Protein AF-A0ABD1PT90-F1 (afdb_monomer_lite)

Structure (mmCIF, N/CA/C/O backbone):
data_AF-A0ABD1PT90-F1
#
_entry.id   AF-A0ABD1PT90-F1
#
loop_
_atom_site.group_PDB
_atom_site.id
_atom_site.type_symbol
_atom_site.label_atom_id
_atom_site.label_alt_id
_atom_site.label_comp_id
_atom_site.label_asym_id
_atom_site.label_entity_id
_atom_site.label_seq_id
_atom_site.pdbx_PDB_ins_code
_atom_site.Cartn_x
_atom_site.Cartn_y
_atom_site.Cartn_z
_atom_site.occupancy
_atom_site.B_iso_or_equiv
_atom_site.auth_seq_id
_atom_site.auth_comp_id
_atom_site.auth_asym_id
_atom_site.auth_atom_id
_atom_site.pdbx_PDB_model_num
ATOM 1 N N . MET A 1 1 ? -38.273 -0.611 71.652 1.00 56.22 1 MET A N 1
ATOM 2 C CA . MET A 1 1 ? -38.133 0.378 70.561 1.00 56.22 1 MET A CA 1
ATOM 3 C C . MET A 1 1 ? -36.716 0.360 69.968 1.00 56.22 1 MET A C 1
ATOM 5 O O . MET A 1 1 ? -36.608 0.219 68.762 1.00 56.22 1 MET A O 1
ATOM 9 N N . LEU A 1 2 ? -35.660 0.311 70.793 1.00 59.59 2 LEU A N 1
ATOM 10 C CA . LEU A 1 2 ? -34.234 0.279 70.387 1.00 59.59 2 LEU A CA 1
ATOM 11 C C . LEU A 1 2 ? -33.795 -0.846 69.412 1.00 59.59 2 LEU A C 1
ATOM 13 O O . LEU A 1 2 ? -32.920 -0.640 68.580 1.00 59.59 2 LEU A O 1
ATOM 17 N N . VAL A 1 3 ? -34.403 -2.038 69.467 1.00 62.28 3 VAL A N 1
ATOM 18 C CA . VAL A 1 3 ? -33.983 -3.196 68.639 1.00 62.28 3 VAL A CA 1
ATOM 19 C C . VAL A 1 3 ? -34.296 -3.006 67.143 1.00 62.28 3 VAL A C 1
ATOM 21 O O . VAL A 1 3 ? -33.593 -3.540 66.284 1.00 62.28 3 VAL A O 1
ATOM 24 N N . MET A 1 4 ? -35.338 -2.234 66.810 1.00 64.25 4 MET A N 1
ATOM 25 C CA . MET A 1 4 ? -35.692 -1.942 65.414 1.00 64.25 4 MET A CA 1
ATOM 26 C C . MET A 1 4 ? -34.722 -0.940 64.777 1.00 64.25 4 MET A C 1
ATOM 28 O O . MET A 1 4 ? -34.322 -1.135 63.631 1.00 64.25 4 MET A O 1
ATOM 32 N N . GLU A 1 5 ? -34.290 0.077 65.523 1.00 64.75 5 GLU A N 1
ATOM 33 C CA . GLU A 1 5 ? -33.329 1.088 65.055 1.00 64.75 5 GLU A CA 1
ATOM 34 C C . GLU A 1 5 ? -31.958 0.468 64.757 1.00 64.75 5 GLU A C 1
ATOM 36 O O . GLU A 1 5 ? -31.362 0.720 63.711 1.00 64.75 5 GLU A O 1
ATOM 41 N N . GLU A 1 6 ? -31.498 -0.443 65.614 1.00 73.00 6 GLU A N 1
ATOM 42 C CA . GLU A 1 6 ? -30.211 -1.125 65.449 1.00 73.00 6 GLU A CA 1
ATOM 43 C C . GLU A 1 6 ? -30.191 -2.086 64.240 1.00 73.00 6 GLU A C 1
ATOM 45 O O . GLU A 1 6 ? -29.151 -2.340 63.625 1.00 73.00 6 GLU A O 1
ATOM 50 N N . LYS A 1 7 ? -31.351 -2.642 63.865 1.00 78.69 7 LYS A N 1
ATOM 51 C CA . LYS A 1 7 ? -31.489 -3.447 62.643 1.00 78.69 7 LYS A CA 1
ATOM 52 C C . LYS A 1 7 ? -31.440 -2.571 61.387 1.00 78.69 7 LYS A C 1
ATOM 54 O O . LYS A 1 7 ? -30.762 -2.937 60.431 1.00 78.69 7 LYS A O 1
ATOM 59 N N . VAL A 1 8 ? -32.116 -1.421 61.403 1.00 78.69 8 VAL A N 1
ATOM 60 C CA . VAL A 1 8 ? -32.123 -0.467 60.281 1.00 78.69 8 VAL A CA 1
ATOM 61 C C . VAL A 1 8 ? -30.721 0.086 60.016 1.00 78.69 8 VAL A C 1
ATOM 63 O O . VAL A 1 8 ? -30.302 0.135 58.862 1.00 78.69 8 VAL A O 1
ATOM 66 N N . LEU A 1 9 ? -29.959 0.408 61.066 1.00 80.69 9 LEU A N 1
ATOM 67 C CA . LEU A 1 9 ? -28.570 0.865 60.937 1.00 80.69 9 LEU A CA 1
ATOM 68 C C . LEU A 1 9 ? -27.659 -0.194 60.292 1.00 80.69 9 LEU A C 1
ATOM 70 O O . LEU A 1 9 ? -26.917 0.119 59.364 1.00 80.69 9 LEU A O 1
ATOM 74 N N . ARG A 1 10 ? -27.774 -1.465 60.702 1.00 81.00 10 ARG A N 1
ATOM 75 C CA . ARG A 1 10 ? -27.014 -2.575 60.090 1.00 81.00 10 ARG A CA 1
ATOM 76 C C . ARG A 1 10 ? -27.385 -2.828 58.629 1.00 81.00 10 ARG A C 1
ATOM 78 O O . ARG A 1 10 ? -26.530 -3.210 57.831 1.00 81.00 10 ARG A O 1
ATOM 85 N N . ASP A 1 11 ? -28.657 -2.665 58.277 1.00 78.62 11 ASP A N 1
ATOM 86 C CA . ASP A 1 11 ? -29.120 -2.842 56.900 1.00 78.62 11 ASP A CA 1
ATOM 87 C C . ASP A 1 11 ? -28.654 -1.676 55.997 1.00 78.62 11 ASP A C 1
ATOM 89 O O . ASP A 1 11 ? -28.270 -1.919 54.850 1.00 78.62 11 ASP A O 1
ATOM 93 N N . LEU A 1 12 ? -28.580 -0.444 56.525 1.00 77.94 12 LEU A N 1
ATOM 94 C CA . LEU A 1 12 ? -27.986 0.721 55.849 1.00 77.94 12 LEU A CA 1
ATOM 95 C C . LEU A 1 12 ? 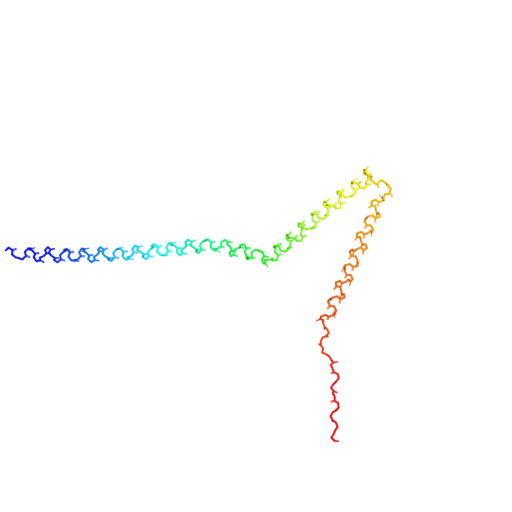-26.485 0.548 55.600 1.00 77.94 12 LEU A C 1
ATOM 97 O O . LEU A 1 12 ? -26.031 0.724 54.473 1.00 77.94 12 LEU A O 1
ATOM 101 N N . GLU A 1 13 ? -25.732 0.116 56.610 1.00 84.56 13 GLU A N 1
ATOM 102 C CA . GLU A 1 13 ? -24.285 -0.104 56.501 1.00 84.56 13 GLU A CA 1
ATOM 103 C C . GLU A 1 13 ? -23.953 -1.184 55.451 1.00 84.56 13 GLU A C 1
ATOM 105 O O . GLU A 1 13 ? -23.048 -1.039 54.624 1.00 84.56 13 GLU A O 1
ATOM 110 N N . LYS A 1 14 ? -24.757 -2.256 55.392 1.00 84.69 14 LYS A N 1
ATOM 111 C CA . LYS A 1 14 ? -24.656 -3.273 54.331 1.00 84.69 14 LYS A CA 1
ATOM 112 C C . LYS A 1 14 ? -24.996 -2.719 52.951 1.00 84.69 14 LYS A C 1
ATOM 114 O O . LYS A 1 14 ? -24.398 -3.152 51.964 1.00 84.69 14 LYS A O 1
ATOM 119 N N . PHE A 1 15 ? -25.981 -1.830 52.856 1.00 78.00 15 PHE A N 1
ATOM 120 C CA . PHE A 1 15 ? -26.370 -1.221 51.588 1.00 78.00 15 PHE A CA 1
ATOM 121 C C . PHE A 1 15 ? -25.283 -0.282 51.062 1.00 78.00 15 PHE A C 1
ATOM 123 O O . PHE A 1 15 ? -24.951 -0.347 49.879 1.00 78.00 15 PHE A O 1
ATOM 130 N N . GLU A 1 16 ? -24.691 0.521 51.943 1.00 82.88 16 GLU A N 1
ATOM 131 C CA . GLU A 1 16 ? -23.589 1.426 51.626 1.00 82.88 16 GLU A CA 1
ATOM 132 C C . GLU A 1 16 ? -22.355 0.648 51.163 1.00 82.88 16 GLU A C 1
ATOM 134 O O . GLU A 1 16 ? -21.839 0.906 50.075 1.00 82.88 16 GLU A O 1
ATOM 139 N N . LYS A 1 17 ? -21.974 -0.414 51.883 1.00 86.19 17 LYS A N 1
ATOM 140 C CA . LYS A 1 17 ? -20.885 -1.307 51.461 1.00 86.19 17 LYS A CA 1
ATOM 141 C C . LYS A 1 17 ? -21.132 -1.913 50.074 1.00 86.19 17 LYS A C 1
ATOM 143 O O . LYS A 1 17 ? -20.274 -1.840 49.202 1.00 86.19 17 LYS A O 1
ATOM 148 N N . ARG A 1 18 ? -22.345 -2.424 49.820 1.00 83.31 18 ARG A N 1
ATOM 149 C CA . ARG A 1 18 ? -22.737 -2.943 48.494 1.00 83.31 18 ARG A CA 1
ATOM 150 C C . ARG A 1 18 ? -22.746 -1.865 47.409 1.00 83.31 18 ARG A C 1
ATOM 152 O O . ARG A 1 18 ? -22.562 -2.179 46.235 1.00 83.31 18 ARG A O 1
ATOM 159 N N . ALA A 1 19 ? -23.040 -0.613 47.753 1.00 78.19 19 ALA A N 1
ATOM 160 C CA . ALA A 1 19 ? -22.983 0.495 46.809 1.00 78.19 19 ALA A CA 1
ATOM 161 C C . ALA A 1 19 ? -21.534 0.808 46.414 1.00 78.19 19 ALA A C 1
ATOM 163 O O . ALA A 1 19 ? -21.272 0.955 45.222 1.00 78.19 19 ALA A O 1
ATOM 164 N N . VAL A 1 20 ? -20.612 0.808 47.380 1.00 85.25 20 VAL A N 1
ATOM 165 C CA . VAL A 1 20 ? -19.171 0.993 47.151 1.00 85.25 20 VAL A CA 1
ATOM 166 C C . VAL A 1 20 ? -18.585 -0.141 46.307 1.00 85.25 20 VAL A C 1
ATOM 168 O O . VAL A 1 20 ? -17.914 0.136 45.315 1.00 85.25 20 VAL A O 1
ATOM 171 N N . ASP A 1 21 ? -18.898 -1.400 46.629 1.00 89.00 21 ASP A N 1
ATOM 172 C CA . ASP A 1 21 ? -18.412 -2.562 45.869 1.00 89.00 21 ASP A CA 1
ATOM 173 C C . ASP A 1 21 ? -18.858 -2.494 44.394 1.00 89.00 21 ASP A C 1
ATOM 175 O O . ASP A 1 21 ? -18.059 -2.678 43.478 1.00 89.00 21 ASP A O 1
ATOM 179 N N . ARG A 1 22 ? -20.121 -2.119 44.139 1.00 83.50 22 ARG A N 1
ATOM 180 C CA . ARG A 1 22 ? -20.636 -1.936 42.769 1.00 83.50 22 ARG A CA 1
ATOM 181 C C . ARG A 1 22 ? -19.981 -0.775 42.026 1.00 83.50 22 ARG A C 1
ATOM 183 O O . ARG A 1 22 ? -19.839 -0.849 40.807 1.00 83.50 22 ARG A O 1
ATOM 190 N N . ASP A 1 23 ? -19.639 0.310 42.715 1.00 89.69 23 ASP A N 1
ATOM 191 C CA . ASP A 1 23 ? -18.933 1.441 42.104 1.00 89.69 23 ASP A CA 1
ATOM 192 C C . ASP A 1 23 ? -17.493 1.058 41.726 1.00 89.69 23 ASP A C 1
ATOM 194 O O . ASP A 1 23 ? -17.011 1.396 40.643 1.00 89.69 23 ASP A O 1
ATOM 198 N N . HIS A 1 24 ? -16.838 0.271 42.581 1.00 89.06 24 HIS A N 1
ATOM 199 C CA . HIS A 1 24 ? -15.524 -0.302 42.312 1.00 89.06 24 HIS A CA 1
ATOM 200 C C . HIS A 1 24 ? -15.546 -1.256 41.103 1.00 89.06 24 HIS A C 1
ATOM 202 O O . HIS A 1 24 ? -14.726 -1.116 40.192 1.00 89.06 24 HIS A O 1
ATOM 208 N N . ASP A 1 25 ? -16.528 -2.158 41.030 1.00 90.56 25 ASP A N 1
ATOM 209 C CA . ASP A 1 25 ? -16.692 -3.070 39.891 1.00 90.56 25 ASP A CA 1
ATOM 210 C C . ASP A 1 25 ? -16.966 -2.317 38.583 1.00 90.56 25 ASP A C 1
ATOM 212 O O . ASP A 1 25 ? -16.372 -2.625 37.548 1.00 90.56 25 ASP A O 1
ATOM 216 N N . LYS A 1 26 ? -17.806 -1.273 38.620 1.00 89.12 26 LYS A N 1
ATOM 217 C CA . LYS A 1 26 ? -18.051 -0.411 37.452 1.00 89.12 26 LYS A CA 1
ATOM 218 C C . LYS A 1 26 ? -16.772 0.249 36.950 1.00 89.12 26 LYS A C 1
ATOM 220 O O . LYS A 1 26 ? -16.526 0.238 35.746 1.00 89.12 26 LYS A O 1
ATOM 225 N N . LYS A 1 27 ? -15.946 0.795 37.847 1.00 92.25 27 LYS A N 1
ATOM 226 C CA . LYS A 1 27 ? -14.653 1.402 37.483 1.00 92.25 27 LYS A CA 1
ATOM 227 C C . LYS A 1 27 ? -13.717 0.393 36.820 1.00 92.25 27 LYS A C 1
ATOM 229 O O . LYS A 1 27 ? -13.065 0.732 35.835 1.00 92.25 27 LYS A O 1
ATOM 234 N N . LYS A 1 28 ? -13.692 -0.849 37.311 1.00 91.31 28 LYS A N 1
ATOM 235 C CA . LYS A 1 28 ? -12.897 -1.929 36.715 1.00 91.31 28 LYS A CA 1
ATOM 236 C C . LYS A 1 28 ? -13.370 -2.275 35.301 1.00 91.31 28 LYS A C 1
ATOM 238 O O . LYS A 1 28 ? -12.550 -2.331 34.391 1.00 91.31 28 LYS A O 1
ATOM 243 N N . VAL A 1 29 ? -14.680 -2.429 35.102 1.00 86.50 29 VAL A N 1
ATOM 244 C CA . VAL A 1 29 ? -15.259 -2.703 33.775 1.00 86.50 29 VAL A CA 1
ATOM 245 C C . VAL A 1 29 ? -14.963 -1.567 32.795 1.00 86.50 29 VAL A C 1
ATOM 247 O O . VAL A 1 29 ? -14.592 -1.832 31.656 1.00 86.50 29 VAL A O 1
ATOM 250 N N . VAL A 1 30 ? -15.071 -0.307 33.226 1.00 91.44 30 VAL A N 1
ATOM 251 C CA . VAL A 1 30 ? -14.716 0.851 32.385 1.00 91.44 30 VAL A CA 1
ATOM 252 C C . VAL A 1 30 ? -13.243 0.796 31.970 1.00 91.44 30 VAL A C 1
ATOM 254 O O . VAL A 1 30 ? -12.946 0.931 30.787 1.00 91.44 30 VAL A O 1
ATOM 257 N N . ALA A 1 31 ? -12.332 0.506 32.902 1.00 90.94 31 ALA A N 1
ATOM 258 C CA . ALA A 1 31 ? -10.910 0.371 32.592 1.00 90.94 31 ALA A CA 1
ATOM 259 C C . ALA A 1 31 ? -10.615 -0.791 31.621 1.00 90.94 31 ALA A C 1
ATOM 261 O O . ALA A 1 31 ? -9.782 -0.652 30.726 1.00 90.94 31 ALA A O 1
ATOM 262 N N . GLU A 1 32 ? -11.302 -1.927 31.765 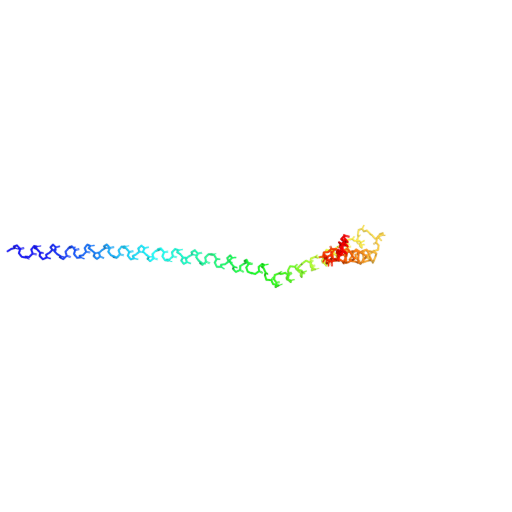1.00 85.00 32 GLU A N 1
ATOM 263 C CA . GLU A 1 32 ? -11.191 -3.060 30.837 1.00 85.00 32 GLU A CA 1
ATOM 264 C C . GLU A 1 32 ? -11.721 -2.703 29.439 1.00 85.00 32 GLU A C 1
ATOM 266 O O . GLU A 1 32 ? -11.077 -3.022 28.438 1.00 85.00 32 GLU A O 1
ATOM 271 N N . VAL A 1 33 ? -12.845 -1.983 29.350 1.00 86.50 33 VAL A N 1
ATOM 272 C CA . VAL A 1 33 ? -13.403 -1.492 28.078 1.00 86.50 33 VAL A CA 1
ATOM 273 C C . VAL A 1 33 ? -12.449 -0.512 27.396 1.00 86.50 33 VAL A C 1
ATOM 275 O O . VAL A 1 33 ? -12.228 -0.628 26.190 1.00 86.50 33 VAL A O 1
ATOM 278 N N . ASP A 1 34 ? -11.839 0.408 28.141 1.00 90.50 34 ASP A N 1
ATOM 279 C CA . ASP A 1 34 ? -10.861 1.353 27.594 1.00 90.50 34 ASP A CA 1
ATOM 280 C C . ASP A 1 34 ? -9.600 0.638 27.091 1.00 90.50 34 ASP A C 1
ATOM 282 O O . ASP A 1 34 ? -9.085 0.952 26.014 1.00 90.50 34 ASP A O 1
ATOM 286 N N . GLN A 1 35 ? -9.130 -0.387 27.809 1.00 86.81 35 GLN A N 1
ATOM 287 C CA . GLN A 1 35 ? -8.029 -1.227 27.335 1.00 86.81 35 GLN A CA 1
ATOM 288 C C . GLN A 1 35 ? -8.387 -2.001 26.064 1.00 86.81 35 GLN A C 1
ATOM 290 O O . GLN A 1 35 ? -7.554 -2.105 25.164 1.00 86.81 35 GLN A O 1
ATOM 295 N N . LEU A 1 36 ? -9.602 -2.547 25.973 1.00 82.50 36 LEU A N 1
ATOM 296 C CA . LEU A 1 36 ? -10.065 -3.256 24.780 1.00 82.50 36 LEU A CA 1
ATOM 297 C C . LEU A 1 36 ? -10.195 -2.318 23.577 1.00 82.50 36 LEU A C 1
ATOM 299 O O . LEU A 1 36 ? -9.768 -2.686 22.487 1.00 82.50 36 LEU A O 1
ATOM 303 N N . ARG A 1 37 ? -10.703 -1.094 23.775 1.00 80.88 37 ARG A N 1
ATOM 304 C CA . ARG A 1 37 ? -10.750 -0.061 22.727 1.00 80.88 37 ARG A CA 1
ATOM 305 C C . ARG A 1 37 ? -9.359 0.277 22.209 1.00 80.88 37 ARG A C 1
ATOM 307 O O . ARG A 1 37 ? -9.145 0.256 21.004 1.00 80.88 37 ARG A O 1
ATOM 314 N N . LYS A 1 38 ? -8.405 0.498 23.114 1.00 79.38 38 LYS A N 1
ATOM 315 C CA . LYS A 1 38 ? -7.019 0.795 22.739 1.00 79.38 38 LYS A CA 1
ATOM 316 C C . LYS A 1 38 ? -6.358 -0.361 21.986 1.00 79.38 38 LYS A C 1
ATOM 318 O O . LYS A 1 38 ? -5.650 -0.122 21.018 1.00 79.38 38 LYS A O 1
ATOM 323 N N . LYS A 1 39 ? -6.601 -1.607 22.414 1.00 71.19 39 LYS A N 1
ATOM 324 C CA . LYS A 1 39 ? -6.110 -2.808 21.717 1.00 71.19 39 LYS A CA 1
ATOM 325 C C . LYS A 1 39 ? -6.702 -2.949 20.319 1.00 71.19 39 LYS A C 1
ATOM 327 O O . LYS A 1 39 ? -5.994 -3.365 19.412 1.00 71.19 39 LYS A O 1
ATOM 332 N N . LEU A 1 40 ? -7.983 -2.623 20.160 1.00 71.25 40 LEU A N 1
ATOM 333 C CA . LEU A 1 40 ? -8.655 -2.650 18.865 1.00 71.25 40 LEU A CA 1
ATOM 334 C C . LEU A 1 40 ? -8.071 -1.591 17.921 1.00 71.25 40 LEU A C 1
ATOM 336 O O . LEU A 1 40 ? -7.770 -1.906 16.780 1.00 71.25 40 LEU A O 1
ATOM 340 N N . GLU A 1 41 ? -7.839 -0.378 18.422 1.00 70.31 41 GLU A N 1
ATOM 341 C CA . GLU A 1 41 ? -7.226 0.713 17.655 1.00 70.31 41 GLU A CA 1
ATOM 342 C C . GLU A 1 41 ? -5.780 0.386 17.241 1.00 70.31 41 GLU A C 1
ATOM 344 O O . GLU A 1 41 ? -5.392 0.625 16.103 1.00 70.31 41 GLU A O 1
ATOM 349 N N . SER A 1 42 ? -4.998 -0.259 18.115 1.00 69.00 42 SER A N 1
ATOM 350 C CA . SER A 1 42 ? -3.638 -0.699 17.776 1.00 69.00 42 SER A CA 1
ATOM 351 C C . SER A 1 42 ? -3.580 -1.926 16.859 1.00 69.00 42 SER A C 1
ATOM 353 O O . SER A 1 42 ? -2.568 -2.133 16.195 1.00 69.00 42 SER A O 1
ATOM 355 N N . ALA A 1 43 ? -4.622 -2.762 16.830 1.00 64.69 43 ALA A N 1
ATOM 356 C CA . ALA A 1 43 ? -4.630 -3.985 16.025 1.00 64.69 43 ALA A CA 1
ATOM 357 C C . ALA A 1 43 ? -4.601 -3.682 14.519 1.00 64.69 43 ALA A C 1
ATOM 359 O O . ALA A 1 43 ? -3.933 -4.391 13.764 1.00 64.69 43 ALA A O 1
ATOM 360 N N . ASP A 1 44 ? -5.265 -2.606 14.093 1.00 66.88 44 ASP A N 1
ATOM 361 C CA . ASP A 1 44 ? -5.241 -2.153 12.701 1.00 66.88 44 ASP A CA 1
ATOM 362 C C . ASP A 1 44 ? -3.854 -1.620 12.312 1.00 66.88 44 ASP A C 1
ATOM 364 O O . ASP A 1 44 ? -3.330 -1.961 11.249 1.00 66.88 44 ASP A O 1
ATOM 368 N N . ASP A 1 45 ? -3.202 -0.862 13.197 1.00 68.25 45 ASP A N 1
ATOM 369 C CA . ASP A 1 45 ? -1.835 -0.376 12.984 1.00 68.25 45 ASP A CA 1
ATOM 370 C C . ASP A 1 45 ? -0.818 -1.524 12.904 1.00 68.25 45 ASP A C 1
ATOM 372 O O . ASP A 1 45 ? 0.062 -1.521 12.036 1.00 68.25 45 ASP A O 1
ATOM 376 N N . GLU A 1 46 ? -0.954 -2.539 13.760 1.00 72.56 46 GLU A N 1
ATOM 377 C CA . GLU A 1 46 ? -0.126 -3.748 13.719 1.00 72.56 46 GLU A CA 1
ATOM 378 C C . GLU A 1 46 ? -0.371 -4.565 12.444 1.00 72.56 46 GLU A C 1
ATOM 380 O O . GLU A 1 46 ? 0.589 -5.031 11.823 1.00 72.56 46 GLU A O 1
ATOM 385 N N . ALA A 1 47 ? -1.623 -4.692 11.993 1.00 61.94 47 ALA A N 1
ATOM 386 C CA . ALA A 1 47 ? -1.960 -5.364 10.740 1.00 61.94 47 ALA A CA 1
ATOM 387 C C . 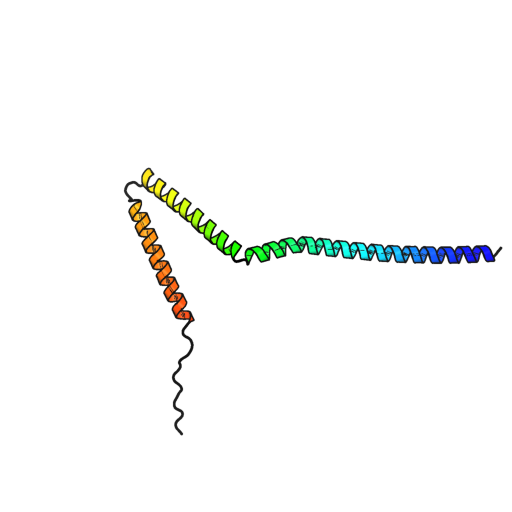ALA A 1 47 ? -1.393 -4.620 9.518 1.00 61.94 47 ALA A C 1
ATOM 389 O O . ALA A 1 47 ? -0.824 -5.241 8.617 1.00 61.94 47 ALA A O 1
ATOM 390 N N . ILE A 1 48 ? -1.470 -3.286 9.503 1.00 64.81 48 ILE A N 1
ATOM 391 C CA . ILE A 1 48 ? -0.883 -2.439 8.455 1.00 64.81 48 ILE A CA 1
ATOM 392 C C . ILE A 1 48 ? 0.645 -2.537 8.468 1.00 64.81 48 ILE A C 1
ATOM 394 O O . ILE A 1 48 ? 1.268 -2.65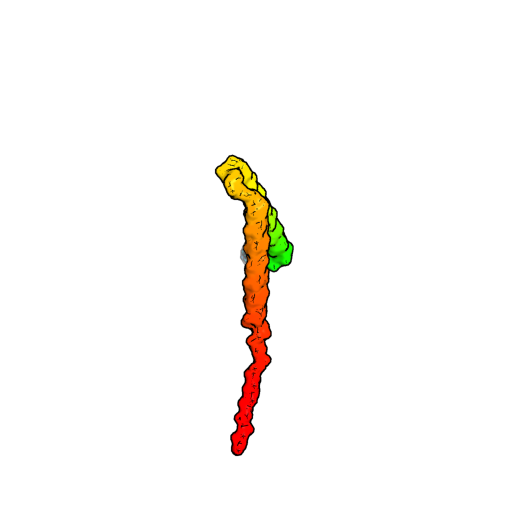4 7.408 1.00 64.81 48 ILE A O 1
ATOM 398 N N . ALA A 1 49 ? 1.268 -2.492 9.647 1.00 71.12 49 ALA A N 1
ATOM 399 C CA . ALA A 1 49 ? 2.710 -2.656 9.793 1.00 71.12 49 ALA A CA 1
ATOM 400 C C . ALA A 1 49 ? 3.160 -4.050 9.327 1.00 71.12 49 ALA A C 1
ATOM 402 O O . ALA A 1 49 ? 4.123 -4.163 8.564 1.00 71.12 49 ALA A O 1
ATOM 403 N N . GLY A 1 50 ? 2.421 -5.098 9.700 1.00 70.75 50 GLY A N 1
ATOM 404 C CA . GLY A 1 50 ? 2.639 -6.468 9.242 1.00 70.75 50 GLY A CA 1
ATOM 405 C C . GLY A 1 50 ? 2.514 -6.599 7.724 1.00 70.75 50 GLY A C 1
ATOM 406 O O . GLY A 1 50 ? 3.396 -7.168 7.077 1.00 70.75 50 GLY A O 1
ATOM 407 N N . TYR A 1 51 ? 1.485 -5.988 7.131 1.00 64.44 51 TYR A N 1
ATOM 408 C CA . TYR A 1 51 ? 1.314 -5.955 5.682 1.00 64.44 51 TYR A CA 1
ATOM 409 C C . TYR A 1 51 ? 2.479 -5.239 4.990 1.00 64.44 51 TYR A C 1
ATOM 411 O O . TYR A 1 51 ? 3.064 -5.811 4.075 1.00 64.44 51 TYR A O 1
ATOM 419 N N . LYS A 1 52 ? 2.911 -4.058 5.455 1.00 66.75 52 LYS A N 1
ATOM 420 C CA . LYS A 1 52 ? 4.073 -3.333 4.892 1.00 66.75 52 LYS A CA 1
ATOM 421 C C . LYS A 1 52 ? 5.378 -4.137 4.940 1.00 66.75 52 LYS A C 1
ATOM 423 O O . LYS A 1 52 ? 6.243 -3.966 4.082 1.00 66.75 52 LYS A O 1
ATOM 428 N N . MET A 1 53 ? 5.527 -5.013 5.930 1.00 73.19 53 MET A N 1
ATOM 429 C CA . MET A 1 53 ? 6.690 -5.894 6.072 1.00 73.19 53 MET A CA 1
ATOM 430 C C . MET A 1 53 ? 6.582 -7.187 5.248 1.00 73.19 53 MET A C 1
ATOM 432 O O . MET A 1 53 ? 7.589 -7.877 5.061 1.00 73.19 53 MET A O 1
ATOM 436 N N . SER A 1 54 ? 5.394 -7.509 4.730 1.00 72.88 54 SER A N 1
ATOM 437 C CA . SER A 1 54 ? 5.129 -8.737 3.983 1.00 72.88 54 SER A CA 1
ATOM 438 C C . SER A 1 54 ? 5.831 -8.782 2.619 1.00 72.88 54 SER A C 1
ATOM 440 O O . SER A 1 54 ? 6.166 -7.766 1.999 1.00 72.88 54 SER A O 1
ATOM 442 N N . VAL A 1 55 ? 6.032 -10.003 2.118 1.00 79.06 55 VAL A N 1
ATOM 443 C CA . VAL A 1 55 ? 6.527 -10.252 0.754 1.00 79.06 55 VAL A CA 1
ATOM 444 C C . VAL A 1 55 ? 5.509 -9.780 -0.290 1.00 79.06 55 VAL A C 1
ATOM 446 O O . VAL A 1 55 ? 5.905 -9.259 -1.331 1.00 79.06 55 VAL A O 1
ATOM 449 N N . GLU A 1 56 ? 4.214 -9.892 0.009 1.00 69.38 56 GLU A N 1
ATOM 450 C CA . GLU A 1 56 ? 3.123 -9.435 -0.857 1.00 69.38 56 GLU A CA 1
ATOM 451 C C . GLU A 1 56 ? 3.164 -7.923 -1.075 1.00 69.38 56 GLU A C 1
ATOM 453 O O . GLU A 1 56 ? 3.098 -7.479 -2.217 1.00 69.38 56 GLU A O 1
ATOM 458 N N . TYR A 1 57 ? 3.374 -7.126 -0.023 1.00 65.50 57 TYR A N 1
ATOM 459 C CA . TYR A 1 57 ? 3.526 -5.675 -0.157 1.00 65.50 57 TYR A CA 1
ATOM 460 C C . TYR A 1 57 ? 4.723 -5.296 -1.032 1.00 65.50 57 TYR A C 1
ATOM 462 O O . TYR A 1 57 ? 4.598 -4.438 -1.905 1.00 65.50 57 TYR A O 1
ATOM 470 N N . LYS A 1 58 ? 5.874 -5.963 -0.864 1.00 74.69 58 LYS A N 1
ATOM 471 C CA . LYS A 1 58 ? 7.047 -5.746 -1.729 1.00 74.69 58 LYS A CA 1
ATOM 472 C C . LYS A 1 58 ? 6.747 -6.116 -3.180 1.00 74.69 58 LYS A C 1
ATOM 474 O O . LYS A 1 58 ? 7.095 -5.357 -4.081 1.00 74.69 58 LYS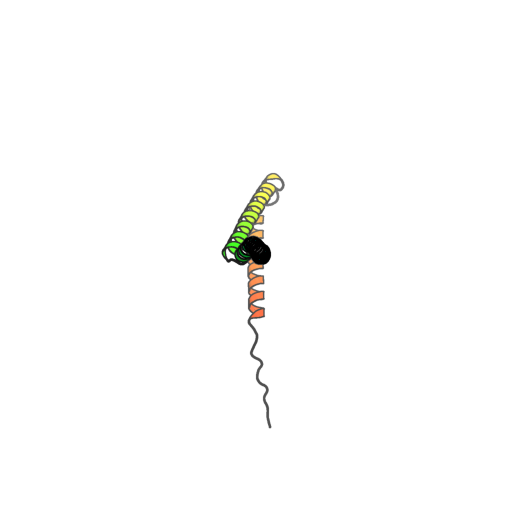 A O 1
ATOM 479 N N . SER A 1 59 ? 6.085 -7.249 -3.404 1.00 74.06 59 SER A N 1
ATOM 480 C CA . SER A 1 59 ? 5.675 -7.698 -4.737 1.00 74.06 59 SER A CA 1
ATOM 481 C C . SER A 1 59 ? 4.724 -6.692 -5.391 1.00 74.06 59 SER A C 1
ATOM 483 O O . SER A 1 59 ? 4.980 -6.231 -6.501 1.00 74.06 59 SER A O 1
ATOM 485 N N . ASN A 1 60 ? 3.700 -6.245 -4.659 1.00 68.25 60 ASN A N 1
ATOM 486 C CA . ASN A 1 60 ? 2.751 -5.228 -5.105 1.00 68.25 60 ASN A CA 1
ATOM 487 C C . ASN A 1 60 ? 3.451 -3.903 -5.427 1.00 68.25 60 ASN A C 1
ATOM 489 O O . ASN A 1 60 ? 3.221 -3.341 -6.493 1.00 68.25 60 ASN A O 1
ATOM 493 N N . LEU A 1 61 ? 4.355 -3.426 -4.566 1.00 70.38 61 LEU A N 1
ATOM 494 C CA . LEU A 1 61 ? 5.130 -2.207 -4.812 1.00 70.38 61 LEU A CA 1
ATOM 495 C C . LEU A 1 61 ? 5.995 -2.322 -6.079 1.00 70.38 61 LEU A C 1
ATOM 497 O O . LEU A 1 61 ? 6.037 -1.391 -6.882 1.00 70.38 61 LEU A O 1
ATOM 501 N N . HIS A 1 62 ? 6.644 -3.470 -6.290 1.00 75.12 62 HIS A N 1
ATOM 502 C CA . HIS A 1 62 ? 7.400 -3.749 -7.512 1.00 75.12 62 HIS A CA 1
ATOM 503 C C . HIS A 1 62 ? 6.506 -3.792 -8.759 1.00 75.12 62 HIS A C 1
ATOM 505 O O . HIS A 1 62 ? 6.900 -3.254 -9.794 1.00 75.12 62 HIS A O 1
ATOM 511 N N . MET A 1 63 ? 5.309 -4.379 -8.672 1.00 72.94 63 MET A N 1
ATOM 512 C CA . MET A 1 63 ? 4.347 -4.420 -9.779 1.00 72.94 63 MET A CA 1
ATOM 513 C C . MET A 1 63 ? 3.799 -3.031 -10.119 1.00 72.94 63 MET A C 1
ATOM 515 O O . MET A 1 63 ? 3.828 -2.642 -11.283 1.00 72.94 63 MET A O 1
ATOM 519 N N . TYR A 1 64 ? 3.379 -2.241 -9.126 1.00 68.38 64 TYR A N 1
ATOM 520 C CA . TYR A 1 64 ? 2.930 -0.862 -9.351 1.00 68.38 64 TYR A CA 1
ATOM 521 C C . TYR A 1 64 ? 4.050 0.020 -9.914 1.00 68.38 64 TYR A C 1
ATOM 523 O O . TYR A 1 64 ? 3.813 0.820 -10.820 1.00 68.38 64 TYR A O 1
ATOM 531 N N . GLY A 1 65 ? 5.287 -0.158 -9.440 1.00 78.94 65 GLY A N 1
ATOM 532 C CA . GLY A 1 65 ? 6.465 0.486 -10.022 1.00 78.94 65 GLY A CA 1
ATOM 533 C C . GLY A 1 65 ? 6.706 0.078 -11.482 1.00 78.94 65 GLY A C 1
ATOM 534 O O . GLY A 1 65 ? 7.032 0.923 -12.312 1.00 78.94 65 GLY A O 1
ATOM 535 N N . ALA A 1 66 ? 6.502 -1.195 -11.826 1.00 79.31 66 ALA A N 1
ATOM 536 C CA . ALA A 1 66 ? 6.660 -1.687 -13.193 1.00 79.31 66 ALA A CA 1
ATOM 537 C C . ALA A 1 66 ? 5.564 -1.168 -14.139 1.00 79.31 66 ALA A C 1
ATOM 539 O O . ALA A 1 66 ? 5.879 -0.729 -15.245 1.00 79.31 66 ALA A O 1
ATOM 540 N N . GLU A 1 67 ? 4.299 -1.171 -13.710 1.00 82.56 67 GLU A N 1
ATOM 541 C CA . GLU A 1 67 ? 3.177 -0.675 -14.519 1.00 82.56 67 GLU A CA 1
ATOM 542 C C . GLU A 1 67 ? 3.230 0.847 -14.705 1.00 82.56 67 GLU A C 1
ATOM 544 O O . GLU A 1 67 ? 3.045 1.339 -15.819 1.00 82.56 67 GLU A O 1
ATOM 549 N N . SER A 1 68 ? 3.571 1.606 -13.657 1.00 75.69 68 SER A N 1
ATOM 550 C CA . SER A 1 68 ? 3.758 3.062 -13.771 1.00 75.69 68 SER A CA 1
ATOM 551 C C . SER A 1 68 ? 4.925 3.428 -14.692 1.00 75.69 68 SER A C 1
ATOM 553 O O . SER A 1 68 ? 4.780 4.305 -15.544 1.00 75.69 68 SER A O 1
ATOM 555 N N . LEU A 1 69 ? 6.053 2.714 -14.607 1.00 78.81 69 LEU A N 1
ATOM 556 C CA . LEU A 1 69 ? 7.180 2.907 -15.521 1.00 78.81 69 LEU A CA 1
ATOM 557 C C . LEU A 1 69 ? 6.811 2.555 -16.970 1.00 78.81 69 LEU A C 1
ATOM 559 O O . LEU A 1 69 ? 7.187 3.273 -17.894 1.00 78.81 69 LEU A O 1
ATOM 563 N N . LYS A 1 70 ? 6.050 1.478 -17.186 1.00 85.06 70 LYS A N 1
ATOM 564 C CA . LYS A 1 70 ? 5.558 1.083 -18.513 1.00 85.06 70 LYS A CA 1
ATOM 565 C C . LYS A 1 70 ? 4.630 2.141 -19.114 1.00 85.06 70 LYS A C 1
ATOM 567 O O . LYS A 1 70 ? 4.765 2.455 -20.296 1.00 85.06 70 LYS A O 1
ATOM 572 N N . ALA A 1 71 ? 3.730 2.709 -18.312 1.00 82.81 71 ALA A N 1
ATOM 573 C CA . ALA A 1 71 ? 2.861 3.804 -18.734 1.00 82.81 71 ALA A CA 1
ATOM 574 C C . ALA A 1 71 ? 3.668 5.061 -19.098 1.00 82.81 71 ALA A C 1
ATOM 576 O O . ALA A 1 71 ? 3.439 5.639 -20.157 1.00 82.81 71 ALA A O 1
ATOM 577 N N . ALA A 1 72 ? 4.662 5.427 -18.282 1.00 75.31 72 ALA A N 1
ATOM 578 C CA . ALA A 1 72 ? 5.550 6.551 -18.568 1.00 75.31 72 ALA A CA 1
ATOM 579 C C . ALA A 1 72 ? 6.333 6.349 -19.876 1.00 75.31 72 ALA A C 1
ATOM 581 O O . ALA A 1 72 ? 6.349 7.239 -20.716 1.00 75.31 72 ALA A O 1
ATOM 582 N N . ILE A 1 73 ? 6.904 5.158 -20.103 1.00 83.88 73 ILE A N 1
ATOM 583 C CA . ILE A 1 73 ? 7.598 4.817 -21.358 1.00 83.88 73 ILE A CA 1
ATOM 584 C C . ILE A 1 73 ? 6.655 4.950 -22.559 1.00 83.88 73 ILE A C 1
ATOM 586 O O . ILE A 1 73 ? 7.059 5.484 -23.588 1.00 83.88 73 ILE A O 1
ATOM 590 N N . LYS A 1 74 ? 5.406 4.483 -22.438 1.00 88.81 74 LYS A N 1
ATOM 591 C CA . LYS A 1 74 ? 4.396 4.599 -23.500 1.00 88.81 74 LYS A CA 1
ATOM 592 C C . LYS A 1 74 ? 4.083 6.062 -23.819 1.00 88.81 74 LYS A C 1
ATOM 594 O O . LYS A 1 74 ? 4.170 6.437 -24.980 1.00 88.81 74 LYS A O 1
ATOM 599 N N . MET A 1 75 ? 3.810 6.878 -22.800 1.00 82.31 75 MET A N 1
ATOM 600 C CA . MET A 1 75 ? 3.556 8.315 -22.970 1.00 82.31 75 MET A CA 1
ATOM 601 C C . MET A 1 75 ? 4.755 9.038 -23.588 1.00 82.31 75 MET A C 1
ATOM 603 O O . MET A 1 75 ? 4.582 9.861 -24.478 1.00 82.31 75 MET A O 1
ATOM 607 N N . THR A 1 76 ? 5.979 8.709 -23.165 1.00 81.81 76 THR A N 1
ATOM 608 C CA . THR A 1 76 ? 7.190 9.285 -23.762 1.00 81.81 76 THR A CA 1
ATOM 609 C C . THR A 1 76 ? 7.331 8.894 -25.227 1.00 81.81 76 THR A C 1
ATOM 611 O O . THR A 1 76 ? 7.681 9.740 -26.034 1.00 81.81 76 THR A O 1
ATOM 614 N N . LYS A 1 77 ? 7.032 7.648 -25.606 1.00 84.06 77 LYS A N 1
ATOM 615 C CA . LYS A 1 77 ? 7.071 7.235 -27.016 1.00 84.06 77 LYS A CA 1
ATOM 616 C C . LYS A 1 77 ? 6.023 7.939 -27.867 1.00 84.06 77 LYS A C 1
ATOM 618 O O . LYS A 1 77 ? 6.343 8.346 -28.973 1.00 84.06 77 LYS A O 1
ATOM 623 N N . GLU A 1 78 ? 4.804 8.078 -27.355 1.00 88.31 78 GLU A N 1
ATOM 624 C CA . GLU A 1 78 ? 3.739 8.834 -28.024 1.00 88.31 78 GLU A CA 1
ATOM 625 C C . GLU A 1 78 ? 4.171 10.294 -28.226 1.00 88.31 78 GLU A C 1
ATOM 627 O O . GLU A 1 78 ? 4.141 10.787 -29.345 1.00 88.31 78 GLU A O 1
ATOM 632 N N . TRP A 1 79 ? 4.730 10.929 -27.192 1.00 87.50 79 TRP A N 1
ATOM 633 C CA . TRP A 1 79 ? 5.289 12.280 -27.285 1.00 87.50 79 TRP A CA 1
ATOM 634 C C . TRP A 1 79 ? 6.453 12.403 -28.283 1.00 87.50 79 TRP A C 1
ATOM 636 O O . TRP A 1 79 ? 6.544 13.394 -29.001 1.00 87.50 79 TRP A O 1
ATOM 646 N N . LEU A 1 80 ? 7.335 11.400 -28.369 1.00 82.25 80 LEU A N 1
ATOM 647 C CA . LEU A 1 80 ? 8.409 11.391 -29.367 1.00 82.25 80 LEU A CA 1
ATOM 648 C C . LEU A 1 80 ? 7.858 11.305 -30.795 1.00 82.25 80 LEU A C 1
ATOM 650 O O . LEU A 1 80 ? 8.367 11.975 -31.684 1.00 82.25 80 LEU A O 1
ATOM 654 N N . VAL A 1 81 ? 6.808 10.512 -31.013 1.00 85.88 81 VAL A N 1
ATOM 655 C CA . VAL A 1 81 ? 6.157 10.405 -32.326 1.00 85.88 81 VAL A CA 1
ATOM 656 C C . VAL A 1 81 ? 5.435 11.702 -32.699 1.00 85.88 81 VAL A C 1
ATOM 658 O O . VAL A 1 81 ? 5.530 12.124 -33.851 1.00 85.88 81 VAL A O 1
ATOM 661 N N . ASP A 1 82 ? 4.750 12.326 -31.741 1.00 85.31 82 ASP A N 1
ATOM 662 C CA . ASP A 1 82 ? 3.888 13.484 -31.992 1.00 85.31 82 ASP A CA 1
ATOM 663 C C . ASP A 1 82 ? 4.672 14.807 -32.093 1.00 85.31 82 ASP A C 1
ATOM 665 O O . ASP A 1 82 ? 4.451 15.577 -33.028 1.00 85.31 82 ASP A O 1
ATOM 669 N N . ASP A 1 83 ? 5.615 15.058 -31.176 1.00 83.44 83 ASP A N 1
ATOM 670 C CA . ASP A 1 83 ? 6.283 16.364 -31.027 1.00 83.44 83 ASP A CA 1
ATOM 671 C C . ASP A 1 83 ? 7.782 16.344 -31.383 1.00 83.44 83 ASP A C 1
ATOM 673 O O . ASP A 1 83 ? 8.388 17.400 -31.584 1.00 83.44 83 ASP A O 1
ATOM 677 N N . HIS A 1 84 ? 8.407 15.164 -31.467 1.00 74.00 84 HIS A N 1
ATOM 678 C CA . HIS A 1 84 ? 9.857 15.020 -31.657 1.00 74.00 84 HIS A CA 1
ATOM 679 C C . HIS A 1 84 ? 10.223 13.934 -32.673 1.00 74.00 84 HIS A C 1
ATOM 681 O O . HIS A 1 84 ? 11.082 13.091 -32.412 1.00 74.00 84 HIS A O 1
ATOM 687 N N . SER A 1 85 ? 9.630 13.997 -33.868 1.00 78.38 85 SER A N 1
ATOM 688 C CA . SER A 1 85 ? 9.825 13.008 -34.942 1.00 78.38 85 SER A CA 1
ATOM 689 C C . SER A 1 85 ? 11.279 12.838 -35.417 1.00 78.38 85 SER A C 1
ATOM 691 O O . SER A 1 85 ? 11.578 11.921 -36.176 1.00 78.38 85 SER A O 1
ATOM 693 N N . GLU A 1 86 ? 12.183 13.736 -35.014 1.00 85.00 86 GLU A N 1
ATOM 694 C CA . GLU A 1 86 ? 13.632 13.629 -35.235 1.00 85.00 86 GLU A CA 1
ATOM 695 C C . GLU A 1 86 ? 14.291 12.528 -34.385 1.00 85.00 86 GLU A C 1
ATOM 697 O O . GLU A 1 86 ? 15.398 12.088 -34.697 1.00 85.00 86 GLU A O 1
ATOM 702 N N . ILE A 1 87 ? 13.630 12.083 -33.312 1.00 77.62 87 ILE A N 1
ATOM 703 C CA . ILE A 1 87 ? 14.114 11.051 -32.396 1.00 77.62 87 ILE A CA 1
ATOM 704 C C . ILE A 1 87 ? 13.343 9.760 -32.661 1.00 77.62 87 ILE A C 1
ATOM 706 O O . ILE A 1 87 ? 12.131 9.695 -32.468 1.00 77.62 87 ILE A O 1
ATOM 710 N N . ASP A 1 88 ? 14.063 8.706 -33.040 1.00 83.50 88 ASP A N 1
ATOM 711 C CA . ASP A 1 88 ? 13.481 7.382 -33.255 1.00 83.50 88 ASP A CA 1
ATOM 712 C C . ASP A 1 88 ? 13.029 6.754 -31.912 1.00 83.50 88 ASP A C 1
ATOM 714 O O . ASP A 1 88 ? 13.858 6.536 -31.014 1.00 83.50 88 ASP A O 1
ATOM 718 N N . PRO A 1 89 ? 11.738 6.409 -31.740 1.00 77.62 89 PRO A N 1
ATOM 719 C CA . PRO A 1 89 ? 11.249 5.704 -30.553 1.00 77.62 89 PRO A CA 1
ATOM 720 C C . PRO A 1 89 ? 11.960 4.364 -30.282 1.00 77.62 89 PRO A C 1
ATOM 722 O O . PRO A 1 89 ? 12.048 3.936 -29.123 1.00 77.62 89 PRO A O 1
ATOM 725 N N . ASP A 1 90 ? 12.506 3.708 -31.310 1.00 86.12 90 ASP A N 1
ATOM 726 C CA . ASP A 1 90 ? 13.293 2.479 -31.159 1.00 86.12 90 ASP A CA 1
ATOM 727 C C . ASP A 1 90 ? 14.698 2.757 -30.590 1.00 86.12 90 ASP A C 1
ATOM 729 O O . ASP A 1 90 ? 15.284 1.919 -29.883 1.00 86.12 90 ASP A O 1
ATOM 733 N N . GLU A 1 91 ? 15.240 3.957 -30.818 1.00 85.88 91 GLU A N 1
ATOM 734 C CA . GLU A 1 91 ? 16.477 4.414 -30.184 1.00 85.88 91 GLU A CA 1
ATOM 735 C C . GLU A 1 91 ? 16.273 4.654 -28.683 1.00 85.88 91 GLU A C 1
ATOM 737 O O . GLU A 1 91 ? 17.120 4.251 -27.872 1.00 85.88 91 GLU A O 1
ATOM 742 N N . PHE A 1 92 ? 15.111 5.185 -28.290 1.00 80.50 92 PHE A N 1
ATOM 743 C CA . PHE A 1 92 ? 14.710 5.283 -26.885 1.00 80.50 92 PHE A CA 1
ATOM 744 C C . PHE A 1 92 ? 14.649 3.898 -26.211 1.00 80.50 92 PHE A C 1
ATOM 746 O O . PHE A 1 92 ? 15.211 3.700 -25.128 1.00 80.50 92 PHE A O 1
ATOM 753 N N . ASP A 1 93 ? 14.106 2.879 -26.883 1.00 83.88 93 ASP A N 1
ATOM 754 C CA . ASP A 1 93 ? 14.133 1.495 -26.381 1.00 83.88 93 ASP A CA 1
ATOM 755 C C . ASP A 1 93 ? 15.546 0.924 -26.251 1.00 83.88 93 ASP A C 1
ATOM 757 O O . ASP A 1 93 ? 15.858 0.148 -25.334 1.00 83.88 93 ASP A O 1
ATOM 761 N N . ARG A 1 94 ? 16.429 1.259 -27.192 1.00 86.94 94 ARG A N 1
ATOM 762 C CA . ARG A 1 94 ? 17.833 0.845 -27.135 1.00 86.94 94 ARG A CA 1
ATOM 763 C C . ARG A 1 94 ? 18.550 1.509 -25.960 1.00 86.94 94 ARG A C 1
ATOM 765 O O . ARG A 1 94 ? 19.338 0.841 -25.284 1.00 86.94 94 ARG A O 1
ATOM 772 N N . TYR A 1 95 ? 18.262 2.781 -25.696 1.00 84.69 95 TYR A N 1
ATOM 773 C CA . TYR A 1 95 ? 18.771 3.515 -24.541 1.00 84.69 95 TYR A CA 1
ATOM 774 C C . TYR A 1 95 ? 18.333 2.864 -23.221 1.00 84.69 95 TYR A C 1
ATOM 776 O O . TYR A 1 95 ? 19.187 2.531 -22.393 1.00 84.69 95 TYR A O 1
ATOM 784 N N . LEU A 1 96 ? 17.039 2.569 -23.058 1.00 85.31 96 LEU A N 1
ATOM 785 C CA . LEU A 1 96 ? 16.512 1.921 -21.850 1.00 85.31 96 LEU A CA 1
ATOM 786 C C . LEU A 1 96 ? 17.146 0.542 -21.604 1.00 85.31 96 LEU A C 1
ATOM 788 O O . LEU A 1 96 ? 17.522 0.215 -20.474 1.00 85.31 96 LEU A O 1
ATOM 792 N N . ARG A 1 97 ? 17.348 -0.257 -22.662 1.00 86.50 97 ARG A N 1
ATOM 793 C CA . ARG A 1 97 ? 18.037 -1.558 -22.569 1.00 86.50 97 ARG A CA 1
ATOM 794 C C . ARG A 1 97 ? 19.491 -1.421 -22.121 1.00 86.50 97 ARG A C 1
ATOM 796 O O . ARG A 1 97 ? 19.926 -2.170 -21.244 1.00 86.50 97 ARG A O 1
ATOM 803 N N . LYS A 1 98 ? 20.234 -0.460 -22.681 1.00 85.38 98 LYS A N 1
ATOM 804 C CA . LYS A 1 98 ? 21.621 -0.174 -22.272 1.00 85.38 98 LYS A CA 1
ATOM 805 C C . LYS A 1 98 ? 21.688 0.261 -20.811 1.00 85.38 98 LYS A C 1
ATOM 807 O O . LYS A 1 98 ? 22.542 -0.231 -20.075 1.00 85.38 98 LYS A O 1
ATOM 812 N N . ARG A 1 99 ? 20.768 1.127 -20.376 1.00 83.25 99 ARG A N 1
ATOM 813 C CA . ARG A 1 99 ? 20.704 1.586 -18.986 1.00 83.25 99 ARG A CA 1
ATOM 814 C C . ARG A 1 99 ? 20.459 0.428 -18.021 1.00 83.25 99 ARG A C 1
ATOM 816 O O . ARG A 1 99 ? 21.223 0.261 -17.076 1.00 83.25 99 ARG A O 1
ATOM 823 N N . ARG A 1 100 ? 19.482 -0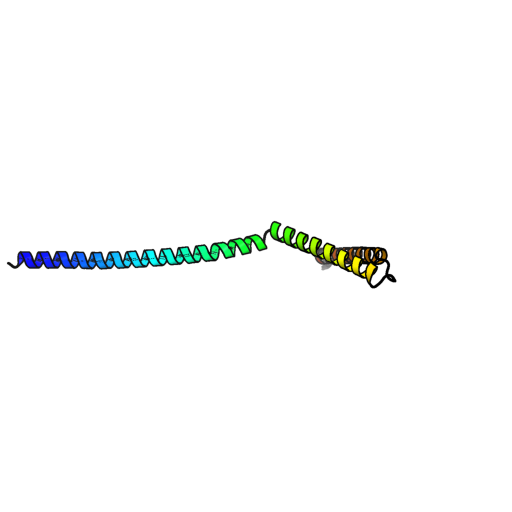.435 -18.317 1.00 83.69 100 ARG A N 1
ATOM 824 C CA . ARG A 1 100 ? 19.191 -1.629 -17.507 1.00 83.69 100 ARG A CA 1
ATOM 825 C C . ARG A 1 100 ? 20.385 -2.583 -17.422 1.00 83.69 100 ARG A C 1
ATOM 827 O O . ARG A 1 100 ? 20.654 -3.129 -16.356 1.00 83.69 100 ARG A O 1
ATOM 834 N N . ALA A 1 101 ? 21.110 -2.784 -18.522 1.00 81.94 101 ALA A N 1
ATOM 835 C CA . ALA A 1 101 ? 22.320 -3.604 -18.526 1.00 81.94 101 ALA A CA 1
ATOM 836 C C . ALA A 1 101 ? 23.432 -3.005 -17.644 1.00 81.94 101 ALA A C 1
ATOM 838 O O . ALA A 1 101 ? 24.094 -3.744 -16.915 1.00 81.94 101 ALA A O 1
ATOM 839 N N . ALA A 1 102 ? 23.602 -1.679 -17.663 1.00 81.12 102 ALA A N 1
ATOM 840 C CA . ALA A 1 102 ? 24.555 -0.975 -16.806 1.00 81.12 102 ALA A CA 1
ATOM 841 C C . ALA A 1 102 ? 24.173 -1.059 -15.318 1.00 81.12 102 ALA A C 1
ATOM 843 O O . ALA A 1 102 ? 25.033 -1.346 -14.487 1.00 81.12 102 ALA A O 1
ATOM 844 N N . ASP A 1 103 ? 22.891 -0.895 -14.984 1.00 79.50 103 ASP A N 1
ATOM 845 C CA . ASP A 1 103 ? 22.404 -1.012 -13.605 1.00 79.50 103 ASP A CA 1
ATOM 846 C C . ASP A 1 103 ? 22.598 -2.446 -13.066 1.00 79.50 103 ASP A C 1
ATOM 848 O O . ASP A 1 103 ? 23.075 -2.636 -11.945 1.00 79.50 103 ASP A O 1
ATOM 852 N N . LEU A 1 104 ? 22.330 -3.470 -13.889 1.00 84.81 104 LEU A N 1
ATOM 853 C CA . LEU A 1 104 ? 22.604 -4.874 -13.548 1.00 84.81 104 LEU A CA 1
ATOM 854 C C . LEU A 1 104 ? 24.103 -5.146 -13.356 1.00 84.81 104 LEU A C 1
ATOM 856 O O . LEU A 1 104 ? 24.484 -5.896 -12.456 1.00 84.81 104 LEU A O 1
ATOM 860 N N . ALA A 1 105 ? 24.962 -4.546 -14.182 1.00 82.00 105 ALA A N 1
ATOM 861 C CA . ALA A 1 105 ? 26.410 -4.659 -14.031 1.00 82.00 105 ALA A CA 1
ATOM 862 C C . ALA A 1 105 ? 26.895 -4.000 -12.727 1.00 82.00 105 ALA A C 1
ATOM 864 O O . ALA A 1 105 ? 27.651 -4.614 -11.975 1.00 82.00 105 ALA A O 1
ATOM 865 N N . ALA A 1 106 ? 26.403 -2.801 -12.404 1.00 77.81 106 ALA A N 1
ATOM 866 C CA . ALA A 1 106 ? 26.731 -2.098 -11.163 1.00 77.81 106 ALA A CA 1
ATOM 867 C C . ALA A 1 106 ? 26.251 -2.859 -9.913 1.00 77.81 106 ALA A C 1
ATOM 869 O O . ALA A 1 106 ? 26.956 -2.918 -8.902 1.00 77.81 106 ALA A O 1
ATOM 870 N N . GLN A 1 107 ? 25.081 -3.500 -9.984 1.00 72.81 107 GLN A N 1
ATOM 871 C CA . GLN A 1 107 ? 24.561 -4.320 -8.891 1.00 72.81 107 GLN A CA 1
ATOM 872 C C . GLN A 1 107 ? 25.426 -5.565 -8.644 1.00 72.81 107 GLN A C 1
ATOM 874 O O . GLN A 1 107 ? 25.707 -5.887 -7.489 1.00 72.81 107 GLN A O 1
ATOM 879 N N . LYS A 1 108 ? 25.911 -6.225 -9.708 1.00 73.31 108 LYS A N 1
ATOM 880 C CA . LYS A 1 108 ? 26.846 -7.359 -9.593 1.00 73.31 108 LYS A CA 1
ATOM 881 C C . LYS A 1 108 ? 28.146 -6.966 -8.885 1.00 73.31 108 LYS A C 1
ATOM 883 O O . LYS A 1 108 ? 28.580 -7.694 -7.999 1.00 73.31 108 LYS A O 1
ATOM 888 N N . VAL A 1 109 ? 28.707 -5.797 -9.207 1.00 68.62 109 VAL A N 1
ATOM 889 C CA . VAL A 1 109 ? 29.931 -5.270 -8.567 1.00 68.62 109 VAL A CA 1
ATOM 890 C C . VAL A 1 109 ? 29.725 -4.990 -7.071 1.00 68.62 109 VAL A C 1
ATOM 892 O O . VAL A 1 109 ? 30.609 -5.243 -6.250 1.00 68.62 109 VAL A O 1
ATOM 895 N N . LYS A 1 110 ? 28.541 -4.502 -6.683 1.00 60.28 110 LYS A N 1
ATOM 896 C CA . LYS A 1 110 ? 28.221 -4.210 -5.277 1.00 60.28 110 LYS A CA 1
ATOM 897 C C . LYS A 1 110 ? 28.073 -5.477 -4.423 1.00 60.28 110 LYS A C 1
ATOM 899 O O . LYS A 1 110 ? 28.467 -5.467 -3.262 1.00 60.28 110 LYS A O 1
ATOM 904 N N . VAL A 1 111 ? 27.548 -6.566 -4.991 1.00 59.03 111 VAL A N 1
ATOM 905 C CA . VAL A 1 111 ? 27.419 -7.861 -4.294 1.00 59.03 111 VAL A CA 1
ATOM 906 C C . VAL A 1 111 ? 28.786 -8.522 -4.087 1.00 59.03 111 VAL A C 1
ATOM 908 O O . VAL A 1 111 ? 29.046 -9.050 -3.009 1.00 59.03 111 VAL A O 1
ATOM 911 N N . THR A 1 112 ? 29.694 -8.436 -5.064 1.00 57.78 112 THR A N 1
ATOM 912 C CA . THR A 1 112 ? 31.050 -9.002 -4.938 1.00 57.78 112 THR A CA 1
ATOM 913 C C . THR A 1 112 ? 31.897 -8.315 -3.864 1.00 57.78 112 THR A C 1
ATOM 915 O O . THR A 1 112 ? 32.656 -8.988 -3.173 1.00 57.78 112 THR A O 1
ATOM 918 N N . ASN A 1 113 ? 31.727 -7.008 -3.646 1.00 52.16 113 ASN A N 1
ATOM 919 C CA . ASN A 1 113 ? 32.529 -6.261 -2.666 1.00 52.16 113 ASN A CA 1
ATOM 920 C C . ASN A 1 113 ? 32.110 -6.475 -1.197 1.00 52.16 113 ASN A C 1
ATOM 922 O O . ASN A 1 113 ? 32.844 -6.077 -0.298 1.00 52.16 113 ASN A O 1
ATOM 926 N N . HIS A 1 114 ? 30.968 -7.118 -0.929 1.00 49.28 114 HIS A N 1
ATOM 927 C CA . HIS A 1 114 ? 30.524 -7.448 0.434 1.00 49.28 114 HIS A CA 1
ATOM 928 C C . HIS A 1 114 ? 30.704 -8.931 0.813 1.00 49.28 114 HIS A C 1
ATOM 930 O O . HIS A 1 114 ? 30.395 -9.301 1.941 1.00 49.28 114 HIS A O 1
ATOM 936 N N . GLY A 1 115 ? 31.229 -9.773 -0.089 1.00 46.56 115 GLY A N 1
ATOM 937 C CA . GLY A 1 115 ? 31.471 -11.205 0.158 1.00 46.56 115 GLY A CA 1
ATOM 938 C C . GLY A 1 115 ? 32.928 -11.596 0.445 1.00 46.56 115 GLY A C 1
ATOM 939 O O . GLY A 1 115 ? 33.201 -12.768 0.675 1.00 46.56 115 GLY A O 1
ATOM 940 N N . GLY A 1 116 ? 33.873 -10.652 0.414 1.00 44.34 116 GLY A N 1
ATOM 941 C CA . GLY A 1 116 ? 35.308 -10.925 0.544 1.00 44.34 116 GLY A CA 1
ATOM 942 C C . GLY A 1 116 ? 35.890 -10.501 1.889 1.00 44.34 116 GLY A C 1
ATOM 943 O O . GLY A 1 116 ? 36.691 -9.573 1.933 1.00 44.34 116 GLY A O 1
ATOM 944 N N . VAL A 1 117 ? 35.512 -11.163 2.984 1.00 52.91 117 VAL A N 1
ATOM 945 C CA . VAL A 1 117 ? 36.268 -11.092 4.245 1.00 52.91 117 VAL A CA 1
ATOM 946 C C . VAL A 1 117 ? 36.837 -12.474 4.532 1.00 52.91 117 VAL A C 1
ATOM 948 O O . VAL A 1 117 ? 36.084 -13.417 4.749 1.00 52.91 117 VAL A O 1
ATOM 951 N N . GLY A 1 118 ? 38.167 -12.567 4.569 1.00 50.50 118 GLY A N 1
ATOM 952 C CA . GLY A 1 118 ? 38.868 -13.663 5.237 1.00 50.50 118 GLY A CA 1
ATOM 953 C C . GLY A 1 118 ? 39.799 -14.481 4.350 1.00 50.50 118 GLY A C 1
ATOM 954 O O . GLY A 1 118 ? 39.486 -15.611 4.000 1.00 50.50 118 GLY A O 1
ATOM 955 N N . SER A 1 119 ? 40.983 -13.943 4.062 1.00 50.09 119 SER A N 1
ATOM 956 C CA . SER A 1 119 ? 42.232 -14.719 4.008 1.00 50.09 119 SER A CA 1
ATOM 957 C C . SER A 1 119 ? 43.406 -13.745 4.131 1.00 50.09 119 SER A C 1
ATOM 959 O O . SER A 1 119 ? 44.006 -13.338 3.142 1.00 50.09 119 SER A O 1
ATOM 961 N N . GLN A 1 120 ? 43.694 -13.314 5.363 1.00 50.94 120 GLN A N 1
ATOM 962 C CA . GLN A 1 120 ? 45.028 -12.812 5.700 1.00 50.94 120 GLN A CA 1
ATOM 963 C C . GLN A 1 120 ? 45.982 -14.016 5.735 1.00 50.94 120 GLN A C 1
ATOM 965 O O . GLN A 1 120 ? 45.641 -15.014 6.374 1.00 50.94 120 GLN A O 1
ATOM 970 N N . PRO A 1 121 ? 47.162 -13.958 5.096 1.00 46.03 121 PRO A N 1
ATOM 971 C CA . PRO A 1 121 ? 48.184 -14.968 5.313 1.00 46.03 121 PRO A CA 1
ATOM 972 C C . PRO A 1 121 ? 48.706 -14.832 6.750 1.00 46.03 121 PRO A C 1
ATOM 974 O O . PRO A 1 121 ? 49.083 -13.742 7.185 1.00 46.03 121 PRO A O 1
ATOM 977 N N . ALA A 1 122 ? 48.667 -15.937 7.496 1.00 48.03 122 ALA A N 1
ATOM 978 C CA . ALA A 1 122 ? 49.211 -16.031 8.843 1.00 48.03 122 ALA A CA 1
ATOM 979 C C . ALA A 1 122 ? 50.712 -15.704 8.817 1.00 48.03 122 ALA A C 1
ATOM 981 O O . ALA A 1 122 ? 51.466 -16.282 8.035 1.00 48.03 122 ALA A O 1
ATOM 982 N N . GLY A 1 123 ? 51.120 -14.747 9.651 1.00 44.91 123 GLY A N 1
ATOM 983 C CA . GLY A 1 123 ? 52.516 -14.374 9.828 1.00 44.91 123 GLY A CA 1
ATOM 984 C C . GLY A 1 123 ? 53.336 -15.536 10.384 1.00 44.91 123 GLY A C 1
ATOM 985 O O . GLY A 1 123 ? 52.904 -16.218 11.313 1.00 44.91 123 GLY A O 1
ATOM 986 N N . SER A 1 124 ? 54.521 -15.728 9.803 1.00 48.03 124 SER A N 1
ATOM 987 C CA . SER A 1 124 ? 55.586 -16.573 10.344 1.00 48.03 124 SER A CA 1
ATOM 988 C C . SER A 1 124 ? 56.031 -15.997 11.689 1.00 48.03 124 SER A C 1
ATOM 990 O O . SER A 1 124 ? 56.502 -14.860 11.745 1.00 48.03 124 SER A O 1
ATOM 992 N N . LEU A 1 125 ? 55.838 -16.756 12.767 1.00 53.06 125 LEU A N 1
ATOM 993 C CA . LEU A 1 125 ? 56.607 -16.604 13.998 1.00 53.06 125 LEU A CA 1
ATOM 994 C C . LEU A 1 125 ? 57.798 -17.552 13.879 1.00 53.06 125 LEU A C 1
ATOM 996 O O . LEU A 1 125 ? 57.627 -18.762 14.020 1.00 53.06 125 LEU A O 1
ATOM 1000 N N . ASP A 1 126 ? 58.978 -16.997 13.630 1.00 56.72 126 ASP A N 1
ATOM 1001 C CA . ASP A 1 126 ? 60.240 -17.708 13.802 1.00 56.72 126 ASP A CA 1
ATOM 1002 C C . ASP A 1 126 ? 60.869 -17.293 15.142 1.00 56.72 126 ASP A C 1
ATOM 1004 O O . ASP A 1 126 ? 60.903 -16.106 15.483 1.00 56.72 126 ASP A O 1
ATOM 1008 N N . ASN A 1 127 ? 61.271 -18.320 15.900 1.00 46.91 127 ASN A N 1
ATOM 1009 C CA . ASN A 1 127 ? 61.979 -18.294 17.189 1.00 46.91 127 ASN A CA 1
ATOM 1010 C C . ASN A 1 127 ? 63.396 -17.725 17.072 1.00 46.91 127 ASN A C 1
ATOM 1012 O O . ASN A 1 127 ? 64.075 -18.055 16.073 1.00 46.91 127 ASN A O 1
#

Organism: NCBI:txid126358

Secondary structure (DSSP, 8-state):
-HHHHHHHHHHHHHHHHHHHHHHHHHHHHHHHHHHHHHHHHHHHHHHHHHHHHSHHHHHHHHHHHHHHHHHHHHHHHHHHHHH-TTS-HHHHHHHHHHHHHHHHHHHHHHHHTTS----PPPPP---

Sequence (127 aa):
MLVMEEKVLRDLEKFEKRAVDRDHDKKKVVAEVDQLRKKLESADDEAIAGYKMSVEYKSNLHMYGAESLKAAIKMTKEWLVDDHSEIDPDEFDRYLRKRRAADLAAQKVKVTNHGGVGSQPAGSLDN

pLDDT: mean 74.89, std 12.41, range [44.34, 92.25]

Radius of gyration: 37.83 Å; chains: 1; bounding box: 100×35×106 Å

Foldseek 3Di:
DVVVVVVVVVVVVVVVVVVVVVVVVVVVVVVVVVVVVVVVVVVVVVVVVVCCVDPVVVVVVVVVVVVVVVVVLVVVLVCCVPPNVVDDNVVVVVVVVVVVVVVVVVVVVVVVVVPDDDDDPDDDDDD